Protein AF-A0AA86GN78-F1 (afdb_monomer_lite)

Foldseek 3Di:
DDDDPVRVVCVVQVPDPCNVVVVVVVVVVVVCCVVVPDDPPPPPDDPPPDD

Secondary structure (DSSP, 8-state):
----HHHHHHHHHTT-THHHHHHHHHHHHHHHHHHHSPP-SS-SS------

Sequence (51 aa):
MNLGISGRLTRATIASPLTPLFLLAAIAVGLLALFSIPREEEPQISVSTSR

Radius of gyration: 20.53 Å; chains: 1; bounding box: 38×33×50 Å

Organism: NCBI:txid267128

Structure (mmCIF, N/CA/C/O backbone):
data_AF-A0AA86GN78-F1
#
_entry.id   AF-A0AA86GN78-F1
#
loop_
_atom_site.group_PDB
_atom_site.id
_atom_site.type_symbol
_atom_site.label_atom_id
_atom_site.label_alt_id
_atom_site.label_comp_id
_atom_site.label_asym_id
_atom_site.label_entity_id
_atom_site.label_seq_id
_atom_site.pdbx_PDB_ins_code
_atom_site.Cartn_x
_atom_site.Cartn_y
_atom_site.Cartn_z
_atom_site.occupancy
_atom_site.B_iso_or_equiv
_atom_site.auth_seq_id
_atom_site.auth_comp_id
_atom_site.auth_asym_id
_atom_site.auth_atom_id
_atom_site.pdbx_PDB_model_num
ATOM 1 N N . MET A 1 1 ? 24.983 4.659 -20.116 1.00 65.44 1 MET A N 1
ATOM 2 C CA . MET A 1 1 ? 24.582 5.198 -18.796 1.00 65.44 1 MET A CA 1
ATOM 3 C C . MET A 1 1 ? 24.038 4.061 -17.944 1.00 65.44 1 MET A C 1
ATOM 5 O O . MET A 1 1 ? 23.123 3.384 -18.395 1.00 65.44 1 MET A O 1
ATOM 9 N N . ASN A 1 2 ? 24.607 3.819 -16.760 1.00 84.50 2 ASN A N 1
ATOM 10 C CA . ASN A 1 2 ? 24.079 2.824 -15.820 1.00 84.50 2 ASN A CA 1
ATOM 11 C C . ASN A 1 2 ? 22.901 3.422 -15.046 1.00 84.50 2 ASN A C 1
ATOM 13 O O . ASN A 1 2 ? 23.015 4.521 -14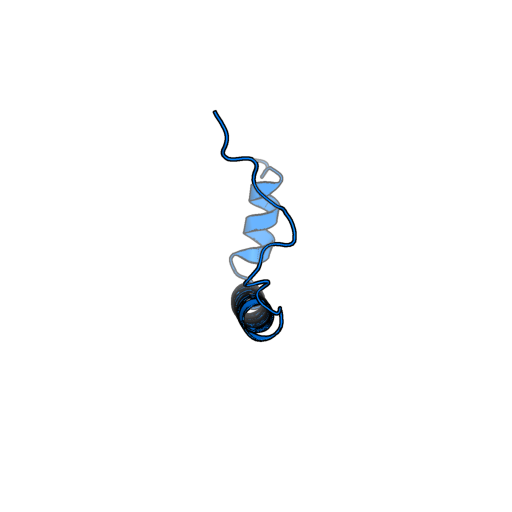.507 1.00 84.50 2 ASN A O 1
ATOM 17 N N . LEU A 1 3 ? 21.769 2.714 -14.997 1.00 89.75 3 LEU A N 1
ATOM 18 C CA . LEU A 1 3 ? 20.637 3.130 -14.171 1.00 89.75 3 LEU A CA 1
ATOM 19 C C . LEU A 1 3 ? 20.974 2.868 -12.698 1.00 89.75 3 LEU A C 1
ATOM 21 O O . LEU A 1 3 ? 21.315 1.744 -12.328 1.00 89.75 3 LEU A O 1
ATOM 25 N N . GLY A 1 4 ? 20.835 3.900 -11.864 1.00 95.62 4 GLY A N 1
ATOM 26 C CA . GLY A 1 4 ? 20.863 3.760 -10.407 1.00 95.62 4 GLY A CA 1
ATOM 27 C C . GLY A 1 4 ? 19.675 2.946 -9.880 1.00 95.62 4 GLY A C 1
ATOM 28 O O . GLY A 1 4 ? 18.815 2.503 -10.645 1.00 95.62 4 GLY A O 1
ATOM 29 N N . ILE A 1 5 ? 19.602 2.771 -8.558 1.00 95.81 5 ILE A N 1
ATOM 30 C CA . ILE A 1 5 ? 18.589 1.932 -7.888 1.00 95.81 5 ILE A CA 1
ATOM 31 C C . ILE A 1 5 ? 17.165 2.319 -8.314 1.00 95.81 5 ILE A C 1
ATOM 33 O O . ILE A 1 5 ? 16.411 1.463 -8.774 1.00 95.81 5 ILE A O 1
ATOM 37 N N . SER A 1 6 ? 16.832 3.612 -8.268 1.00 94.94 6 SER A N 1
ATOM 38 C CA . SER A 1 6 ? 15.514 4.114 -8.673 1.00 94.94 6 SER A CA 1
ATOM 39 C C . SER A 1 6 ? 15.198 3.799 -10.136 1.00 94.94 6 SER A C 1
ATOM 41 O O . SER A 1 6 ? 14.093 3.379 -10.452 1.00 94.94 6 SER A O 1
ATOM 43 N N . GLY A 1 7 ? 16.182 3.911 -11.033 1.00 95.06 7 GLY A N 1
ATOM 44 C CA . GLY A 1 7 ? 15.994 3.596 -12.449 1.00 95.06 7 GLY A CA 1
ATOM 45 C C . GLY A 1 7 ? 15.744 2.106 -12.695 1.00 95.06 7 GLY A C 1
ATOM 46 O O . GLY A 1 7 ? 14.908 1.746 -13.526 1.00 95.06 7 GLY A O 1
ATOM 47 N N . ARG A 1 8 ? 16.436 1.230 -11.959 1.00 94.31 8 ARG A N 1
ATOM 48 C CA . ARG A 1 8 ? 16.204 -0.220 -12.035 1.00 94.31 8 ARG A CA 1
ATOM 49 C C . ARG A 1 8 ? 14.803 -0.583 -11.544 1.00 94.31 8 ARG A C 1
ATOM 51 O O . ARG A 1 8 ? 14.149 -1.401 -12.185 1.00 94.31 8 ARG A O 1
ATOM 58 N N . LEU A 1 9 ? 14.338 0.058 -10.471 1.00 93.62 9 LEU A N 1
ATOM 59 C CA . LEU A 1 9 ? 12.991 -0.144 -9.940 1.00 93.62 9 LEU A CA 1
ATOM 60 C C . LEU A 1 9 ? 11.921 0.333 -10.926 1.00 93.62 9 LEU A C 1
ATOM 62 O O . LEU A 1 9 ? 11.035 -0.441 -11.278 1.00 93.62 9 LEU A O 1
ATOM 66 N N . THR A 1 10 ? 12.049 1.555 -11.449 1.00 93.94 10 THR A N 1
ATOM 67 C CA . THR A 1 10 ? 11.114 2.091 -12.446 1.00 93.94 10 THR A CA 1
ATOM 68 C C . THR A 1 10 ? 11.064 1.211 -13.689 1.00 93.94 10 THR A C 1
ATOM 70 O O . THR A 1 10 ? 9.980 0.901 -14.168 1.00 93.94 10 THR A O 1
ATOM 73 N N . ARG A 1 11 ? 12.210 0.733 -14.196 1.00 93.62 11 ARG A N 1
ATOM 74 C CA . ARG A 1 11 ? 12.228 -0.189 -15.344 1.00 93.62 11 ARG A CA 1
ATOM 75 C C . ARG A 1 11 ? 11.441 -1.476 -15.064 1.00 93.62 11 ARG A C 1
ATOM 77 O O . ARG A 1 11 ? 10.806 -1.987 -15.979 1.00 93.62 11 ARG A O 1
ATOM 84 N N . ALA A 1 12 ? 11.489 -1.995 -13.838 1.00 92.69 12 ALA A N 1
ATOM 85 C CA . ALA A 1 12 ? 10.780 -3.217 -13.468 1.00 92.69 12 ALA A CA 1
ATOM 86 C C . ALA A 1 12 ? 9.258 -3.020 -13.337 1.00 92.69 12 ALA A C 1
ATOM 88 O O . ALA A 1 12 ? 8.504 -3.961 -13.574 1.00 92.69 12 ALA A O 1
ATOM 89 N N . THR A 1 13 ? 8.792 -1.820 -12.975 1.00 94.62 13 THR A N 1
ATOM 90 C CA . THR A 1 13 ? 7.375 -1.577 -12.651 1.00 94.62 13 THR A CA 1
ATOM 91 C C . THR A 1 13 ? 6.614 -0.777 -13.710 1.00 94.62 13 THR A C 1
ATOM 93 O O . THR A 1 13 ? 5.405 -0.955 -13.839 1.00 94.62 13 THR A O 1
ATOM 96 N N . ILE A 1 14 ? 7.275 0.062 -14.513 1.00 94.50 14 ILE A N 1
ATOM 97 C CA . ILE A 1 14 ? 6.601 1.041 -15.389 1.00 94.50 14 ILE A CA 1
ATOM 98 C C . ILE A 1 14 ? 5.731 0.419 -16.491 1.00 94.50 14 ILE A C 1
ATOM 100 O O . ILE A 1 14 ? 4.708 0.989 -16.850 1.00 94.50 14 ILE A O 1
ATOM 104 N N . ALA A 1 15 ? 6.108 -0.754 -17.005 1.00 94.81 15 ALA A N 1
ATOM 105 C CA . ALA A 1 15 ? 5.353 -1.489 -18.025 1.00 94.81 15 ALA A CA 1
ATOM 106 C C . ALA A 1 15 ? 4.665 -2.746 -17.463 1.00 94.81 15 ALA A C 1
ATOM 108 O O . ALA A 1 15 ? 4.148 -3.565 -18.220 1.00 94.81 15 ALA A O 1
ATOM 109 N N . SER A 1 16 ? 4.699 -2.938 -16.141 1.00 95.75 16 SER A N 1
ATOM 110 C CA . SER A 1 16 ? 4.164 -4.146 -15.522 1.00 95.75 16 SER A CA 1
ATOM 111 C C . SER A 1 16 ? 2.644 -4.049 -15.364 1.00 95.75 16 SER A C 1
ATOM 113 O O . SER A 1 16 ? 2.165 -3.103 -14.733 1.00 95.75 16 SER A O 1
ATOM 115 N N . PRO A 1 17 ? 1.875 -5.054 -15.826 1.00 93.38 17 PRO A N 1
ATOM 116 C CA . PRO A 1 17 ? 0.439 -5.124 -15.561 1.00 93.38 17 PRO A CA 1
ATOM 117 C C . PRO A 1 17 ? 0.129 -5.335 -14.070 1.00 93.38 17 PRO A C 1
ATOM 119 O O . PRO A 1 17 ? -1.008 -5.147 -13.649 1.00 93.38 17 PRO A O 1
ATOM 122 N N . LEU A 1 18 ? 1.129 -5.687 -13.248 1.00 95.38 18 LEU A N 1
ATOM 123 C CA . LEU A 1 18 ? 0.971 -5.822 -11.799 1.00 95.38 18 LEU A CA 1
ATOM 124 C C . LEU A 1 18 ? 0.917 -4.468 -11.084 1.00 95.38 18 LEU A C 1
ATOM 126 O O . LEU A 1 18 ? 0.280 -4.364 -10.042 1.00 95.38 18 LEU A O 1
ATOM 130 N N . THR A 1 19 ? 1.549 -3.423 -11.621 1.00 96.06 19 THR A N 1
ATOM 131 C CA . THR A 1 19 ? 1.578 -2.089 -11.000 1.00 96.06 19 THR A CA 1
ATOM 132 C C . THR A 1 19 ? 0.180 -1.505 -10.754 1.00 96.06 19 THR A C 1
ATOM 134 O O . THR A 1 19 ? -0.078 -1.092 -9.621 1.00 96.06 19 THR A O 1
ATOM 137 N N . PRO A 1 20 ? -0.760 -1.502 -11.725 1.00 95.81 20 PRO A N 1
ATOM 138 C CA . PRO A 1 20 ? -2.124 -1.049 -11.453 1.00 95.81 20 PRO A CA 1
ATOM 139 C C . PRO A 1 20 ? -2.859 -1.950 -10.450 1.00 95.81 20 PRO A C 1
ATOM 141 O O . PRO A 1 20 ? -3.638 -1.446 -9.648 1.00 95.81 20 PRO A O 1
ATOM 144 N N . LEU A 1 21 ? -2.585 -3.259 -10.426 1.00 97.50 21 LEU A N 1
ATOM 145 C CA . LEU A 1 21 ? -3.182 -4.166 -9.439 1.00 97.50 21 LEU A CA 1
ATOM 146 C C . LEU A 1 21 ? -2.695 -3.858 -8.018 1.00 97.50 21 LEU A C 1
ATOM 148 O O . LEU A 1 21 ? -3.506 -3.784 -7.100 1.00 97.50 21 LEU A O 1
ATOM 152 N N . PHE A 1 22 ? -1.394 -3.615 -7.838 1.00 97.12 22 PHE A N 1
ATOM 153 C CA . PHE A 1 22 ? -0.832 -3.193 -6.553 1.00 97.12 22 PHE A CA 1
ATOM 154 C C . PHE A 1 22 ? -1.390 -1.848 -6.095 1.00 97.12 22 PHE A C 1
ATOM 156 O O . PHE A 1 22 ? -1.673 -1.685 -4.910 1.00 97.12 22 PHE A O 1
ATOM 163 N N . LEU A 1 23 ? -1.587 -0.904 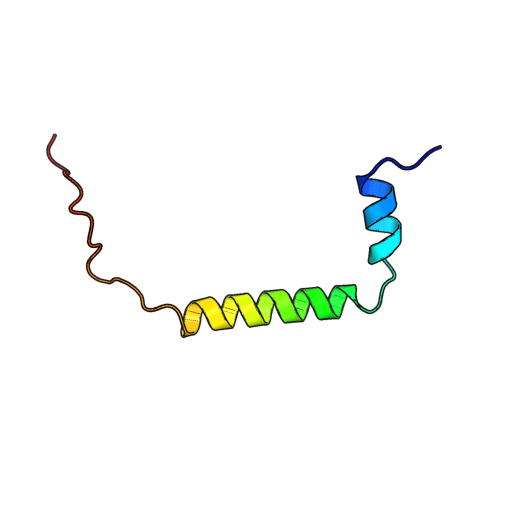-7.019 1.00 97.00 23 LEU A N 1
ATOM 164 C CA . LEU A 1 23 ? -2.220 0.377 -6.713 1.00 97.00 23 LEU A CA 1
ATOM 165 C C . LEU A 1 23 ? -3.642 0.175 -6.173 1.00 97.00 23 LEU A C 1
ATOM 167 O O . LEU A 1 23 ? -3.979 0.706 -5.116 1.00 97.00 23 LEU A O 1
ATOM 171 N N . LEU A 1 24 ? -4.458 -0.620 -6.869 1.00 98.38 24 LEU A N 1
ATOM 172 C CA . LEU A 1 24 ? -5.825 -0.917 -6.439 1.00 98.38 24 LEU A CA 1
ATOM 173 C C . LEU A 1 24 ? -5.851 -1.657 -5.098 1.00 98.38 24 LEU A C 1
ATOM 175 O O . LEU A 1 24 ? -6.646 -1.310 -4.227 1.00 98.38 24 LEU A O 1
ATOM 179 N N . ALA A 1 25 ? -4.955 -2.626 -4.900 1.00 98.31 25 ALA A N 1
ATOM 180 C CA . ALA A 1 25 ? -4.826 -3.343 -3.636 1.00 98.31 25 ALA A CA 1
ATOM 181 C C . ALA A 1 25 ? -4.447 -2.403 -2.480 1.00 98.31 25 ALA A C 1
ATOM 183 O O . ALA A 1 25 ? -5.061 -2.470 -1.419 1.00 98.31 25 ALA A O 1
ATOM 184 N N . ALA A 1 26 ? -3.491 -1.492 -2.683 1.00 98.44 26 ALA A N 1
ATOM 185 C CA . ALA A 1 26 ? -3.087 -0.520 -1.668 1.00 98.44 26 ALA A CA 1
ATOM 186 C C . ALA A 1 26 ? -4.240 0.418 -1.278 1.00 98.44 26 ALA A C 1
ATOM 188 O O . ALA A 1 26 ? -4.447 0.678 -0.093 1.00 98.44 26 ALA A O 1
ATOM 189 N N . ILE A 1 27 ? -5.027 0.875 -2.258 1.00 98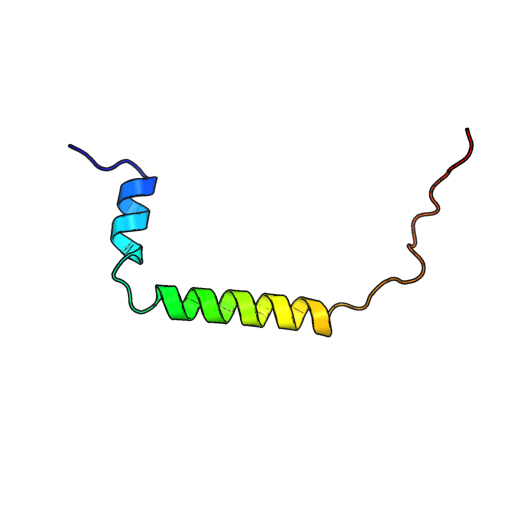.50 27 ILE A N 1
ATOM 190 C CA . ILE A 1 27 ? -6.229 1.679 -2.000 1.00 98.50 27 ILE A CA 1
ATOM 191 C C . ILE A 1 27 ? -7.257 0.862 -1.214 1.00 98.50 27 ILE A C 1
ATOM 193 O O . ILE A 1 27 ? -7.770 1.345 -0.208 1.00 98.50 27 ILE A O 1
ATOM 197 N N . ALA A 1 28 ? -7.536 -0.376 -1.628 1.00 98.56 28 ALA A N 1
ATOM 198 C CA . ALA A 1 28 ? -8.499 -1.241 -0.950 1.00 98.56 28 ALA A CA 1
ATOM 199 C C . ALA A 1 28 ? -8.100 -1.509 0.510 1.00 98.56 28 ALA A C 1
ATOM 201 O O . ALA A 1 28 ? -8.941 -1.416 1.401 1.00 98.56 28 ALA A O 1
ATOM 202 N N . VAL A 1 29 ? -6.816 -1.773 0.767 1.00 98.44 29 VAL A N 1
ATOM 203 C CA . VAL A 1 29 ? -6.275 -1.940 2.124 1.00 98.44 29 VAL A CA 1
ATOM 204 C C . VAL A 1 29 ? -6.403 -0.649 2.932 1.00 98.44 29 VAL A C 1
ATOM 206 O O . VAL A 1 29 ? -6.803 -0.700 4.092 1.00 98.44 29 VAL A O 1
ATOM 209 N N . GLY A 1 30 ? -6.117 0.509 2.331 1.00 97.81 30 GLY A N 1
ATOM 210 C CA . GLY A 1 30 ? -6.298 1.805 2.986 1.00 97.81 30 GLY A CA 1
ATOM 211 C C . GLY A 1 30 ? -7.755 2.070 3.366 1.00 97.81 30 GLY A C 1
ATOM 212 O O . GLY A 1 30 ? -8.034 2.465 4.495 1.00 97.81 30 GLY A O 1
ATOM 213 N N . LEU A 1 31 ? -8.696 1.787 2.463 1.00 98.44 31 LEU A N 1
ATOM 214 C CA . LEU A 1 31 ? -10.128 1.888 2.747 1.00 98.44 31 LEU A CA 1
ATOM 215 C C . LEU A 1 31 ? -10.545 0.921 3.857 1.00 98.44 31 LEU A C 1
ATOM 217 O O . LEU A 1 31 ? -11.229 1.328 4.790 1.00 98.44 31 LEU A O 1
ATOM 221 N N . LEU A 1 32 ? -10.089 -0.331 3.799 1.00 97.81 32 LEU A N 1
ATOM 222 C CA . LEU A 1 32 ? -10.347 -1.316 4.846 1.00 97.81 32 LEU A CA 1
ATOM 223 C C . LEU A 1 32 ? -9.834 -0.826 6.201 1.00 97.81 32 LEU A C 1
ATOM 225 O O . LEU A 1 32 ? -10.558 -0.911 7.182 1.00 97.81 32 LEU A O 1
ATOM 229 N N . ALA A 1 33 ? -8.637 -0.242 6.259 1.00 97.06 33 ALA A N 1
ATOM 230 C CA . ALA A 1 33 ? -8.109 0.336 7.489 1.00 97.06 33 ALA A CA 1
ATOM 231 C C . ALA A 1 33 ? -9.004 1.466 8.026 1.00 97.06 33 ALA A C 1
ATOM 233 O O . ALA A 1 33 ? -9.276 1.505 9.221 1.00 97.06 33 ALA A O 1
ATOM 234 N N . LEU A 1 34 ? -9.514 2.347 7.159 1.00 94.94 34 LEU A N 1
ATOM 235 C CA . LEU A 1 34 ? -10.426 3.419 7.573 1.00 94.94 34 LEU A CA 1
ATOM 236 C C . LEU A 1 34 ? -11.760 2.896 8.122 1.00 94.94 34 LEU A C 1
ATOM 238 O O . LEU A 1 34 ? -12.301 3.495 9.046 1.00 94.94 34 LEU A O 1
ATOM 242 N N . PHE A 1 35 ? -12.291 1.806 7.565 1.00 95.81 35 PHE A N 1
ATOM 243 C CA . PHE A 1 35 ? -13.559 1.223 8.015 1.00 95.81 35 PHE A CA 1
ATOM 244 C C . PHE A 1 35 ? -13.409 0.270 9.205 1.00 95.81 35 PHE A C 1
ATOM 246 O O . PHE A 1 35 ? -14.337 0.138 9.998 1.00 95.81 35 PHE A O 1
ATOM 253 N N . SER A 1 36 ? -12.282 -0.436 9.313 1.00 95.31 36 SER A N 1
ATOM 254 C CA . SER A 1 36 ? -12.075 -1.491 10.311 1.00 95.31 36 SER A CA 1
ATOM 255 C C . SER A 1 36 ? -11.348 -1.022 11.567 1.00 95.31 36 SER A C 1
ATOM 257 O O . SER A 1 36 ? -11.499 -1.664 12.604 1.00 95.31 36 SER A O 1
ATOM 259 N N . ILE A 1 37 ? -10.554 0.053 11.506 1.00 94.50 37 ILE A N 1
ATOM 260 C CA . ILE A 1 37 ? -9.865 0.579 12.690 1.00 94.50 37 ILE A CA 1
ATOM 261 C C . ILE A 1 37 ? -10.838 1.487 13.457 1.00 94.50 37 ILE A C 1
ATOM 263 O O . ILE A 1 37 ? -11.245 2.521 12.916 1.00 94.50 37 ILE A O 1
ATOM 267 N N . PRO A 1 38 ? -11.207 1.140 14.706 1.00 88.06 38 PRO A N 1
ATOM 268 C CA . PRO A 1 38 ? -12.077 1.979 15.515 1.00 88.06 38 PRO A CA 1
ATOM 269 C C . PRO A 1 38 ? -11.406 3.325 15.791 1.00 88.06 38 PRO A C 1
ATOM 271 O O . PRO A 1 38 ? -10.192 3.426 15.985 1.00 88.06 38 PRO A O 1
ATOM 274 N N . ARG A 1 39 ? -12.210 4.385 15.773 1.00 85.50 39 ARG A N 1
ATOM 275 C CA . ARG A 1 39 ? -11.753 5.729 16.110 1.00 85.50 39 ARG A CA 1
ATOM 276 C C . A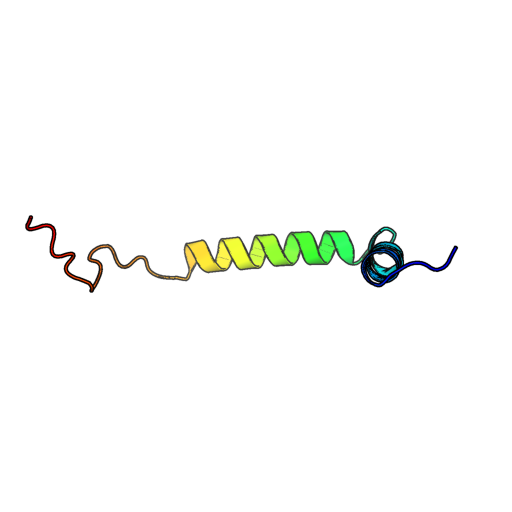RG A 1 39 ? -11.856 5.883 17.623 1.00 85.50 39 ARG A C 1
ATOM 278 O O . ARG A 1 39 ? -12.935 5.733 18.179 1.00 85.50 39 ARG A O 1
ATOM 285 N N . GLU A 1 40 ? -10.736 6.182 18.267 1.00 86.88 40 GLU A N 1
ATOM 286 C CA . GLU A 1 40 ? -10.699 6.560 19.681 1.00 86.88 40 GLU A CA 1
ATOM 287 C C . GLU A 1 40 ? -11.222 8.002 19.796 1.00 86.88 40 GLU A C 1
ATOM 289 O O . GLU A 1 40 ? -10.457 8.960 19.665 1.00 86.88 40 GLU A O 1
ATOM 294 N N . GLU A 1 41 ? -12.543 8.166 19.920 1.00 78.25 41 GLU A N 1
ATOM 295 C CA . GLU A 1 41 ? -13.195 9.486 20.023 1.00 78.25 41 GLU A CA 1
ATOM 296 C C . GLU A 1 41 ? -12.756 10.251 21.280 1.00 78.25 41 GLU A C 1
ATOM 298 O O . GLU A 1 41 ? -12.623 11.474 21.257 1.00 78.25 41 GLU A O 1
ATOM 303 N N . GLU A 1 42 ? -12.433 9.517 22.344 1.00 80.56 42 GLU A N 1
ATOM 304 C CA . GLU A 1 42 ? -11.750 10.021 23.529 1.00 80.56 42 GLU A CA 1
ATOM 305 C C . GLU A 1 42 ? -10.291 9.569 23.475 1.00 80.56 42 GLU A C 1
ATOM 307 O O . GLU A 1 42 ? -9.983 8.430 23.842 1.00 80.56 42 GLU A O 1
ATOM 312 N N . PRO A 1 43 ? -9.363 10.424 22.998 1.00 78.50 43 PRO A N 1
ATOM 313 C CA . PRO A 1 43 ? -7.959 10.069 23.009 1.00 78.50 43 PRO A CA 1
ATOM 314 C C . PRO A 1 43 ? -7.571 9.723 24.447 1.00 78.50 43 PRO A C 1
ATOM 316 O O . PRO A 1 43 ? -7.673 10.552 25.347 1.00 78.50 43 PRO A O 1
ATOM 319 N N . GLN A 1 44 ? -7.061 8.507 24.648 1.00 74.06 44 GLN A N 1
ATOM 320 C CA . GLN A 1 44 ? -6.541 8.008 25.933 1.00 74.06 44 GLN A CA 1
ATOM 321 C C . GLN A 1 44 ? -5.378 8.866 26.491 1.00 74.06 44 GLN A C 1
ATOM 323 O O . GLN A 1 44 ? -4.831 8.587 27.555 1.00 74.06 44 GLN A O 1
ATOM 328 N N . ILE A 1 45 ? -4.979 9.909 25.759 1.00 75.50 45 ILE A N 1
ATOM 329 C CA . ILE A 1 45 ? -3.936 10.868 26.084 1.00 75.50 45 ILE A CA 1
ATOM 330 C C . ILE A 1 45 ? -4.615 12.183 26.478 1.00 75.50 45 ILE A C 1
ATOM 332 O O . ILE A 1 45 ? -5.097 12.934 25.629 1.00 75.50 45 ILE A O 1
ATOM 336 N N . SER A 1 46 ? -4.616 12.497 27.770 1.00 74.12 46 SER A N 1
ATOM 337 C CA . SER A 1 46 ? -4.994 13.823 28.250 1.00 74.12 46 SER A CA 1
ATOM 338 C C . SER A 1 46 ? -3.911 14.825 27.850 1.00 74.12 46 SER A C 1
ATOM 340 O O . SER A 1 46 ? -2.810 14.820 28.410 1.00 74.12 46 SER A O 1
ATOM 342 N N . VAL A 1 47 ? -4.199 15.682 26.871 1.00 76.50 47 VAL A N 1
ATOM 343 C CA . VAL A 1 47 ? -3.299 16.780 26.514 1.00 76.50 47 VAL A CA 1
ATOM 344 C C . VAL A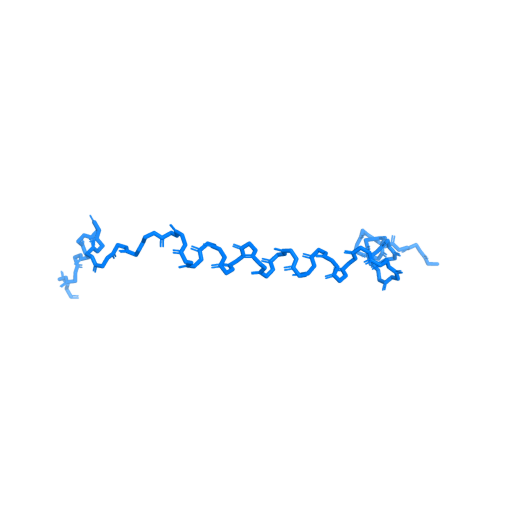 1 47 ? -3.341 17.800 27.648 1.00 76.50 47 VAL A C 1
ATOM 346 O O . VAL A 1 47 ? -4.370 18.424 27.899 1.00 76.50 47 VAL A O 1
ATOM 349 N N . SER A 1 48 ? -2.219 17.971 28.346 1.00 73.81 48 SER A N 1
ATOM 350 C CA . SER A 1 48 ? -2.022 19.086 29.273 1.00 73.81 48 SER A CA 1
ATOM 351 C C . SER A 1 48 ? -1.896 20.381 28.468 1.00 73.81 48 SER A C 1
ATOM 353 O O . SER A 1 48 ? -0.801 20.878 28.208 1.00 73.81 48 SER A O 1
ATOM 355 N N . THR A 1 49 ? -3.028 20.926 28.028 1.00 73.50 49 THR A N 1
ATOM 356 C CA . THR A 1 49 ? -3.117 22.321 27.592 1.00 73.50 49 THR A CA 1
ATOM 357 C C . THR A 1 49 ? -3.335 23.172 28.841 1.00 73.50 49 THR A C 1
ATOM 359 O O . THR A 1 49 ? -4.421 23.670 29.115 1.00 73.50 49 THR A O 1
ATOM 362 N N . SER A 1 50 ? -2.285 23.294 29.654 1.00 71.56 50 SER A N 1
ATOM 363 C CA . SER A 1 50 ? -2.187 24.334 30.677 1.00 71.56 50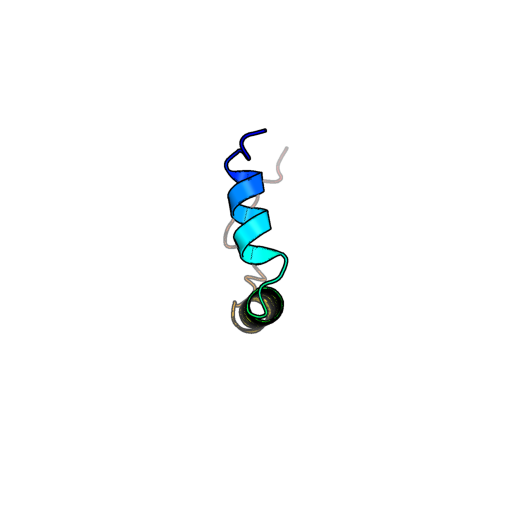 SER A CA 1
ATOM 364 C C . SER A 1 50 ? -0.766 24.899 30.714 1.00 71.56 50 SER A C 1
ATOM 366 O O . SER A 1 50 ? 0.048 24.533 31.563 1.00 71.56 50 SER A O 1
ATOM 368 N N . ARG A 1 51 ? -0.466 25.779 29.759 1.00 62.50 51 ARG A N 1
ATOM 369 C CA . ARG A 1 51 ? 0.100 27.111 30.000 1.00 62.50 51 ARG A CA 1
ATOM 370 C C . ARG A 1 51 ? -0.071 27.965 28.752 1.00 62.50 51 ARG A C 1
ATOM 372 O O . ARG A 1 51 ? 0.092 27.402 27.650 1.00 62.50 51 ARG A O 1
#

pLDDT: mean 89.86, std 9.78, range [62.5, 98.56]